Protein AF-A0AAU1UMK0-F1 (afdb_monomer)

Structure (mmCIF, N/CA/C/O backbone):
data_AF-A0AAU1UMK0-F1
#
_entry.id   AF-A0AAU1UMK0-F1
#
loop_
_atom_site.group_PDB
_atom_site.id
_atom_site.type_symbol
_atom_site.label_atom_id
_atom_site.label_alt_id
_atom_site.label_comp_id
_atom_site.label_asym_id
_atom_site.label_entity_id
_atom_site.label_seq_id
_atom_site.pdbx_PDB_ins_code
_atom_site.Cartn_x
_atom_site.Cartn_y
_atom_site.Cartn_z
_atom_site.occupancy
_atom_site.B_iso_or_equiv
_atom_site.auth_seq_id
_atom_site.auth_comp_id
_atom_site.auth_asym_id
_atom_site.auth_atom_id
_atom_site.pdbx_PDB_model_num
ATOM 1 N N . MET A 1 1 ? -2.367 -3.860 -30.009 1.00 43.41 1 MET A N 1
ATOM 2 C CA . MET A 1 1 ? -2.553 -2.388 -29.945 1.00 43.41 1 MET A CA 1
ATOM 3 C C . MET A 1 1 ? -1.401 -1.785 -29.150 1.00 43.41 1 MET A C 1
ATOM 5 O O . MET A 1 1 ? -0.938 -2.415 -28.213 1.00 43.41 1 MET A O 1
ATOM 9 N N . LYS A 1 2 ? -0.875 -0.632 -29.580 1.00 45.91 2 LYS A N 1
ATOM 10 C CA . LYS A 1 2 ? 0.397 -0.045 -29.119 1.00 45.91 2 LYS A CA 1
ATOM 11 C C . LYS A 1 2 ? 0.376 0.247 -27.602 1.00 45.91 2 LYS A C 1
ATOM 13 O O . LYS A 1 2 ? -0.310 1.171 -27.175 1.00 45.91 2 LYS A O 1
ATOM 18 N N . LEU A 1 3 ? 1.159 -0.499 -26.811 1.00 54.38 3 LEU A N 1
ATOM 19 C CA . LEU A 1 3 ? 1.345 -0.332 -25.351 1.00 54.38 3 LEU A CA 1
ATOM 20 C C . LEU A 1 3 ? 1.601 1.132 -24.941 1.00 54.38 3 LEU A C 1
ATOM 22 O O . LEU A 1 3 ? 1.094 1.612 -23.930 1.00 54.38 3 LEU A O 1
ATOM 26 N N . HIS A 1 4 ? 2.326 1.879 -25.776 1.00 53.50 4 HIS A N 1
ATOM 27 C CA . HIS A 1 4 ? 2.622 3.290 -25.536 1.00 53.50 4 HIS A CA 1
ATOM 28 C C . HIS A 1 4 ? 1.383 4.198 -25.557 1.00 53.50 4 HIS A C 1
ATOM 30 O O . HIS A 1 4 ? 1.354 5.184 -24.826 1.00 53.50 4 HIS A O 1
ATOM 36 N N . THR A 1 5 ? 0.356 3.880 -26.350 1.00 51.97 5 THR A N 1
ATOM 37 C CA . THR A 1 5 ? -0.842 4.723 -26.492 1.00 51.97 5 THR A CA 1
ATOM 38 C C . THR A 1 5 ? -1.780 4.571 -25.292 1.00 51.97 5 THR A C 1
ATOM 40 O O . THR A 1 5 ? -2.311 5.564 -24.798 1.00 51.97 5 THR A O 1
ATOM 43 N N . ALA A 1 6 ? -1.917 3.353 -24.755 1.00 55.53 6 ALA A N 1
ATOM 44 C CA . ALA A 1 6 ? -2.692 3.103 -23.537 1.00 55.53 6 ALA A CA 1
ATOM 45 C C . ALA A 1 6 ? -2.061 3.773 -22.301 1.00 55.53 6 ALA A C 1
ATOM 47 O O . ALA A 1 6 ? -2.775 4.316 -21.458 1.00 55.53 6 ALA A O 1
ATOM 48 N N . ARG A 1 7 ? -0.723 3.814 -22.229 1.00 59.75 7 ARG A N 1
ATOM 49 C CA . ARG A 1 7 ? 0.023 4.396 -21.102 1.00 59.75 7 ARG A CA 1
ATOM 50 C C . ARG A 1 7 ? -0.265 5.887 -20.887 1.00 59.75 7 ARG A C 1
ATOM 52 O O . ARG A 1 7 ? -0.417 6.318 -19.749 1.00 59.75 7 ARG A O 1
ATOM 59 N N . TRP A 1 8 ? -0.377 6.664 -21.966 1.00 58.97 8 TRP A N 1
ATOM 60 C CA . TRP A 1 8 ? -0.671 8.101 -21.882 1.00 58.97 8 TRP A CA 1
ATOM 61 C C . TRP A 1 8 ? -2.145 8.391 -21.600 1.00 58.97 8 TRP A C 1
ATOM 63 O O . TRP A 1 8 ? -2.449 9.255 -20.783 1.00 58.97 8 TRP A O 1
ATOM 73 N N . LEU A 1 9 ? -3.061 7.630 -22.205 1.00 61.28 9 LEU A N 1
ATOM 74 C CA . LEU A 1 9 ? -4.501 7.783 -21.966 1.00 61.28 9 LEU A CA 1
ATOM 75 C C . LEU A 1 9 ? -4.892 7.441 -20.522 1.00 61.28 9 LEU A C 1
ATOM 77 O O . LEU A 1 9 ? -5.802 8.049 -19.961 1.00 61.28 9 LEU A O 1
ATOM 81 N N . LEU A 1 10 ? -4.181 6.500 -19.894 1.00 68.00 10 LEU A N 1
ATOM 82 C CA . LEU A 1 10 ? -4.420 6.110 -18.506 1.00 68.00 10 LEU A CA 1
ATOM 83 C C . LEU A 1 10 ? -3.660 6.964 -17.487 1.00 68.00 10 LEU A C 1
ATOM 85 O O . LEU A 1 10 ? -3.963 6.860 -16.300 1.00 68.00 10 LEU A O 1
ATOM 89 N N . ALA A 1 11 ? -2.717 7.817 -17.899 1.00 72.38 11 ALA A N 1
ATOM 90 C CA . ALA A 1 11 ? -1.905 8.607 -16.972 1.00 72.38 11 ALA A CA 1
ATOM 91 C C . ALA A 1 11 ? -2.741 9.497 -16.020 1.00 72.38 11 ALA A C 1
ATOM 93 O O . ALA A 1 11 ? -2.489 9.444 -14.811 1.00 72.38 11 ALA A O 1
ATOM 94 N N . PRO A 1 12 ? -3.789 10.221 -16.477 1.00 80.75 12 PRO A N 1
ATOM 95 C CA . PRO A 1 12 ? -4.623 11.032 -15.585 1.00 80.75 12 PRO A CA 1
ATOM 96 C C . PRO A 1 12 ? -5.452 10.176 -14.619 1.00 80.75 12 PRO A C 1
ATOM 98 O O . PRO A 1 12 ? -5.553 10.476 -13.429 1.00 80.75 12 PRO A O 1
ATOM 101 N N . LEU A 1 13 ? -6.017 9.068 -15.114 1.00 84.31 13 LEU A N 1
ATOM 102 C CA . LEU A 1 13 ? -6.798 8.138 -14.294 1.00 84.31 13 LEU A CA 1
ATOM 103 C C . LEU A 1 13 ? -5.925 7.436 -13.257 1.00 84.31 13 LEU A C 1
ATOM 105 O O . LEU A 1 13 ? -6.348 7.256 -12.115 1.00 84.31 13 LEU A O 1
ATOM 109 N N . ARG A 1 14 ? -4.697 7.077 -13.632 1.00 85.81 14 ARG A N 1
ATOM 110 C CA . ARG A 1 14 ? -3.704 6.503 -12.731 1.00 85.81 14 ARG A CA 1
ATOM 111 C C . ARG A 1 14 ? -3.342 7.499 -11.644 1.00 85.81 14 ARG A C 1
ATOM 113 O O . ARG A 1 14 ? -3.468 7.156 -10.477 1.00 85.81 14 ARG A O 1
ATOM 120 N N . GLN A 1 15 ? -3.015 8.740 -11.999 1.00 89.25 15 GLN A N 1
ATOM 121 C CA . GLN A 1 15 ? -2.708 9.786 -11.023 1.00 89.25 15 GLN A CA 1
ATOM 122 C C . GLN A 1 15 ? -3.879 10.044 -10.062 1.00 89.25 15 GLN A C 1
ATOM 124 O O . GLN A 1 15 ? -3.675 10.176 -8.853 1.00 89.25 15 GLN A O 1
ATOM 129 N N . LEU A 1 16 ? -5.116 10.055 -10.567 1.00 91.00 16 LEU A N 1
ATOM 130 C CA . LEU A 1 16 ? -6.311 10.172 -9.732 1.00 91.00 16 LEU A CA 1
ATOM 131 C C . LEU A 1 16 ? -6.449 8.986 -8.766 1.00 91.00 16 LEU A C 1
ATOM 133 O O . LEU A 1 16 ? -6.722 9.189 -7.583 1.00 91.00 16 LEU A O 1
ATOM 137 N N . ARG A 1 17 ? -6.263 7.753 -9.249 1.00 92.31 17 ARG A N 1
ATOM 138 C CA . ARG A 1 17 ? -6.312 6.537 -8.423 1.00 92.31 17 ARG A CA 1
ATOM 139 C C . ARG A 1 17 ? -5.203 6.524 -7.372 1.00 92.31 17 ARG A C 1
ATOM 141 O O . ARG A 1 17 ? -5.500 6.210 -6.225 1.00 92.31 17 ARG A O 1
ATOM 148 N N . THR A 1 18 ? -3.989 6.946 -7.722 1.00 93.44 18 THR A N 1
ATOM 149 C CA . THR A 1 18 ? -2.860 7.113 -6.795 1.00 93.44 18 THR A CA 1
ATOM 150 C C . THR A 1 18 ? -3.222 8.074 -5.670 1.00 93.44 18 THR A C 1
ATOM 152 O O . THR A 1 18 ? -3.152 7.708 -4.500 1.00 93.44 18 THR A O 1
ATOM 155 N N . ARG A 1 19 ? -3.704 9.278 -6.007 1.00 93.56 19 ARG A N 1
ATOM 156 C CA . ARG A 1 19 ? -4.119 10.273 -5.005 1.00 93.56 19 ARG A CA 1
ATOM 157 C C . ARG A 1 19 ? -5.248 9.748 -4.122 1.00 93.56 19 ARG A C 1
ATOM 159 O O . ARG A 1 19 ? -5.187 9.892 -2.908 1.00 93.56 19 ARG A O 1
ATOM 166 N N . ARG A 1 20 ? -6.248 9.082 -4.709 1.00 94.44 20 ARG A N 1
ATOM 167 C CA . ARG A 1 20 ? -7.340 8.452 -3.948 1.00 94.44 20 ARG A CA 1
ATOM 168 C C . ARG A 1 20 ? -6.826 7.374 -2.998 1.00 94.44 20 ARG A C 1
ATOM 170 O O . ARG A 1 20 ? -7.307 7.308 -1.871 1.00 94.44 20 ARG A O 1
ATOM 177 N N . LEU A 1 21 ? -5.880 6.543 -3.431 1.00 95.44 21 LEU A N 1
ATOM 178 C CA . LEU A 1 21 ? -5.274 5.517 -2.588 1.00 95.44 21 LEU A CA 1
ATOM 179 C C . LEU A 1 21 ? -4.533 6.154 -1.408 1.00 95.44 21 LEU A C 1
ATOM 181 O O . LEU A 1 21 ? -4.784 5.763 -0.273 1.00 95.44 21 LEU A O 1
ATOM 185 N N . MET A 1 22 ? -3.724 7.188 -1.654 1.00 95.50 22 MET A N 1
ATOM 186 C CA . MET A 1 22 ? -3.041 7.943 -0.597 1.00 95.50 22 MET A CA 1
ATOM 187 C C . MET A 1 22 ? -4.025 8.564 0.393 1.00 95.50 22 MET A C 1
ATOM 189 O O . MET A 1 22 ? -3.861 8.409 1.596 1.00 95.50 22 MET A O 1
ATOM 193 N N . THR A 1 23 ? -5.088 9.219 -0.083 1.00 93.25 23 THR A N 1
ATOM 194 C CA . THR A 1 23 ? -6.097 9.821 0.803 1.00 93.25 23 THR A CA 1
ATOM 195 C C . THR A 1 23 ? -6.797 8.773 1.669 1.00 93.25 23 THR A C 1
ATOM 197 O O . THR A 1 23 ? -7.092 9.034 2.832 1.00 93.25 23 THR A O 1
ATOM 200 N N . ARG A 1 24 ? -7.069 7.584 1.119 1.00 93.38 24 ARG A N 1
ATOM 201 C CA . ARG A 1 24 ? -7.720 6.487 1.851 1.00 93.38 24 ARG A CA 1
ATOM 202 C C . ARG A 1 24 ? -6.780 5.844 2.866 1.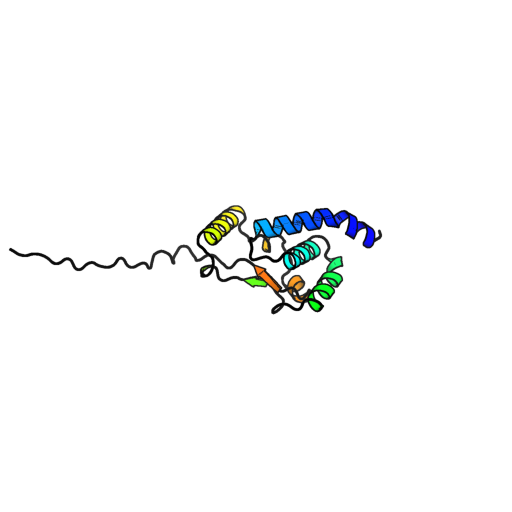00 93.38 24 ARG A C 1
ATOM 204 O O . ARG A 1 24 ? -7.200 5.579 3.988 1.00 93.38 24 ARG A O 1
ATOM 211 N N . HIS A 1 25 ? -5.533 5.594 2.471 1.00 93.88 25 HIS A N 1
ATOM 212 C CA . HIS A 1 25 ? -4.528 4.956 3.319 1.00 93.88 25 HIS A CA 1
ATOM 213 C C . HIS A 1 25 ? -4.039 5.886 4.429 1.00 93.88 25 HIS A C 1
ATOM 215 O O . HIS A 1 25 ? -3.944 5.481 5.587 1.00 93.88 25 HIS A O 1
ATOM 221 N N . GLY A 1 26 ? -3.796 7.149 4.096 1.00 90.00 26 GLY A N 1
ATOM 222 C CA . GLY A 1 26 ? -3.229 8.140 4.996 1.00 90.00 26 GLY A CA 1
ATOM 223 C C . GLY A 1 26 ? -1.787 8.514 4.657 1.00 90.00 26 GLY A C 1
ATOM 224 O O . GLY A 1 26 ? -1.229 8.047 3.662 1.00 90.00 26 GLY A O 1
ATOM 225 N N . PRO A 1 27 ? -1.168 9.352 5.505 1.00 84.69 27 PRO A N 1
ATOM 226 C CA . PRO A 1 27 ? 0.128 9.978 5.233 1.00 84.69 27 PRO A CA 1
ATOM 227 C C . PRO A 1 27 ? 1.308 8.998 5.201 1.00 84.69 27 PRO A C 1
ATOM 229 O O . PRO A 1 27 ? 2.378 9.357 4.729 1.00 84.69 27 PRO A O 1
ATOM 232 N N . THR A 1 28 ? 1.128 7.766 5.681 1.00 86.38 28 THR A N 1
ATOM 233 C CA . THR A 1 28 ? 2.173 6.732 5.678 1.00 86.38 28 THR A CA 1
ATOM 234 C C . THR A 1 28 ? 2.447 6.148 4.292 1.00 86.38 28 THR A C 1
ATOM 236 O O . THR A 1 28 ? 3.472 5.498 4.107 1.00 86.38 28 THR A O 1
ATOM 239 N N . LEU A 1 29 ? 1.567 6.377 3.307 1.00 90.69 29 LEU A N 1
ATOM 240 C CA . LEU A 1 29 ? 1.753 5.879 1.946 1.00 90.69 29 LEU A CA 1
ATOM 241 C C . LEU A 1 29 ? 2.360 6.954 1.040 1.00 90.69 29 LEU A C 1
ATOM 243 O O . LEU A 1 29 ? 1.687 7.914 0.656 1.00 90.69 29 LEU A O 1
ATOM 247 N N . ALA A 1 30 ? 3.620 6.751 0.658 1.00 90.44 30 ALA A N 1
ATOM 248 C CA . ALA A 1 30 ? 4.316 7.601 -0.300 1.00 90.44 30 ALA A CA 1
ATOM 249 C C . ALA A 1 30 ? 3.658 7.554 -1.690 1.00 90.44 30 ALA A C 1
ATOM 251 O O . ALA A 1 30 ? 3.094 6.534 -2.102 1.00 90.44 30 ALA A O 1
ATOM 252 N N . TYR A 1 31 ? 3.760 8.661 -2.432 1.00 90.69 31 TYR A N 1
ATOM 253 C CA . TYR A 1 31 ? 3.168 8.778 -3.766 1.00 90.69 31 TYR A CA 1
ATOM 254 C C . TYR A 1 31 ? 3.707 7.721 -4.732 1.00 90.69 31 TYR A C 1
ATOM 256 O O . TYR A 1 31 ? 2.915 7.091 -5.433 1.00 90.69 31 TYR A O 1
ATOM 264 N N . ASP A 1 32 ? 5.020 7.488 -4.742 1.00 90.19 32 ASP A N 1
ATOM 265 C CA . ASP A 1 32 ? 5.633 6.564 -5.697 1.00 90.19 32 ASP A CA 1
ATOM 266 C C . ASP A 1 32 ? 5.221 5.114 -5.427 1.00 90.19 32 ASP A C 1
ATOM 268 O O . ASP A 1 32 ? 4.834 4.394 -6.348 1.00 90.19 32 ASP A O 1
ATOM 272 N N . THR A 1 33 ? 5.168 4.715 -4.152 1.00 91.69 33 THR A N 1
ATOM 273 C CA . THR A 1 33 ? 4.632 3.411 -3.741 1.00 91.69 33 THR A CA 1
ATOM 274 C C . THR A 1 33 ? 3.161 3.275 -4.133 1.00 91.69 33 THR A C 1
ATOM 276 O O . THR A 1 33 ? 2.769 2.267 -4.719 1.00 91.69 33 THR A O 1
ATOM 279 N N . ALA A 1 34 ? 2.333 4.297 -3.885 1.00 93.69 34 ALA A N 1
ATOM 280 C CA . ALA A 1 34 ? 0.931 4.290 -4.304 1.00 93.69 34 ALA A CA 1
ATOM 281 C C . ALA A 1 34 ? 0.788 4.185 -5.831 1.00 93.69 34 ALA A C 1
ATOM 283 O O . ALA A 1 34 ? -0.083 3.472 -6.329 1.00 93.69 34 ALA A O 1
ATOM 284 N N . TRP A 1 35 ? 1.636 4.882 -6.586 1.00 92.81 35 TRP A N 1
ATOM 285 C CA . TRP A 1 35 ? 1.643 4.828 -8.042 1.00 92.81 35 TRP A CA 1
ATOM 286 C C . TRP A 1 35 ? 2.026 3.438 -8.547 1.00 92.81 35 TRP A C 1
ATOM 288 O O . TRP A 1 35 ? 1.320 2.901 -9.402 1.00 92.81 35 TRP A O 1
ATOM 298 N N . ALA A 1 36 ? 3.068 2.830 -7.977 1.00 92.00 36 ALA A N 1
ATOM 299 C CA . ALA A 1 36 ? 3.516 1.487 -8.326 1.00 92.00 36 ALA A CA 1
ATOM 300 C C . ALA A 1 36 ? 2.435 0.432 -8.040 1.00 92.00 36 ALA A C 1
ATOM 302 O O . ALA A 1 36 ? 2.157 -0.411 -8.891 1.00 92.00 36 ALA A O 1
ATOM 303 N N . LEU A 1 37 ? 1.753 0.528 -6.894 1.00 93.81 37 LEU A N 1
ATOM 304 C CA . LEU A 1 37 ? 0.632 -0.354 -6.552 1.00 93.81 37 LEU A CA 1
ATOM 305 C C . LEU A 1 37 ? -0.532 -0.213 -7.541 1.00 93.81 37 LEU A C 1
ATOM 307 O O . LEU A 1 37 ? -1.055 -1.211 -8.034 1.00 93.81 37 LEU A O 1
ATOM 311 N N . ILE A 1 38 ? -0.925 1.015 -7.892 1.00 93.62 38 ILE A N 1
ATOM 312 C CA . ILE A 1 38 ? -1.986 1.234 -8.886 1.00 93.62 38 ILE A CA 1
ATOM 313 C C . ILE A 1 38 ? -1.562 0.753 -10.279 1.00 93.62 38 ILE A C 1
ATOM 315 O O . ILE A 1 38 ? -2.415 0.249 -11.020 1.00 93.62 38 ILE A O 1
ATOM 319 N N . ALA A 1 39 ? -0.285 0.900 -10.645 1.00 90.56 39 ALA A N 1
ATOM 320 C CA . ALA A 1 39 ? 0.258 0.400 -11.903 1.00 90.56 39 ALA A CA 1
ATOM 321 C C . ALA A 1 39 ? 0.166 -1.131 -11.966 1.00 90.56 39 ALA A C 1
ATOM 323 O O . ALA A 1 39 ? -0.466 -1.640 -12.888 1.00 90.56 39 ALA A O 1
ATOM 324 N N . LEU A 1 40 ? 0.664 -1.841 -10.946 1.00 90.75 40 LEU A N 1
ATOM 325 C CA . LEU A 1 40 ? 0.556 -3.303 -10.854 1.00 90.75 40 LEU A CA 1
ATOM 326 C C . LEU A 1 40 ? -0.902 -3.779 -10.867 1.00 90.75 40 LEU A C 1
ATOM 328 O O . LEU A 1 40 ? -1.223 -4.745 -11.550 1.00 90.75 40 LEU A O 1
ATOM 332 N N . HIS A 1 41 ? -1.794 -3.078 -10.161 1.00 90.94 41 HIS A N 1
ATOM 333 C CA . HIS A 1 41 ? -3.211 -3.446 -10.082 1.00 90.94 41 HIS A CA 1
ATOM 334 C C . HIS A 1 41 ? -3.952 -3.235 -11.409 1.00 90.94 41 HIS A C 1
ATOM 336 O O . HIS A 1 41 ? -4.813 -4.027 -11.776 1.00 90.94 41 HIS A O 1
ATOM 342 N N . SER A 1 42 ? -3.647 -2.153 -12.130 1.00 87.19 42 SER A N 1
ATOM 343 C CA . SER A 1 42 ? -4.386 -1.791 -13.349 1.00 87.19 42 SER A CA 1
ATOM 344 C C . SER A 1 42 ? -3.776 -2.375 -14.626 1.00 87.19 42 SER A C 1
ATOM 346 O O . SER A 1 42 ? -4.473 -2.449 -15.635 1.00 87.19 42 SER A O 1
ATOM 348 N N . ALA A 1 43 ? -2.483 -2.710 -14.617 1.00 84.56 43 ALA A N 1
ATOM 349 C CA . ALA A 1 43 ? -1.735 -3.176 -15.781 1.00 84.56 43 ALA A CA 1
ATOM 350 C C . ALA A 1 43 ? -0.555 -4.080 -15.351 1.00 84.56 43 ALA A C 1
ATOM 352 O O . ALA A 1 43 ? 0.578 -3.604 -15.249 1.00 84.56 43 ALA A O 1
ATOM 353 N N . PRO A 1 44 ? -0.787 -5.389 -15.130 1.00 76.06 44 PRO A N 1
ATOM 354 C CA . PRO A 1 44 ? 0.258 -6.338 -14.727 1.00 76.06 44 PRO A CA 1
ATOM 355 C C . PRO A 1 44 ? 1.451 -6.399 -15.696 1.00 76.06 44 PRO A C 1
ATOM 357 O O . PRO A 1 44 ? 2.584 -6.625 -15.273 1.00 76.06 44 PRO A O 1
ATOM 360 N N . ASP A 1 45 ? 1.234 -6.110 -16.980 1.00 80.19 45 ASP A N 1
ATOM 361 C CA . ASP A 1 45 ? 2.288 -6.056 -18.004 1.00 80.19 45 ASP A CA 1
ATOM 362 C C . ASP A 1 45 ? 3.347 -4.973 -17.723 1.00 80.19 45 ASP A C 1
ATOM 364 O O . ASP A 1 45 ? 4.473 -5.037 -18.219 1.00 80.19 45 ASP A O 1
ATOM 368 N N . GLU A 1 46 ? 3.028 -3.985 -16.882 1.00 81.12 46 GLU A N 1
ATOM 369 C CA . GLU A 1 46 ? 3.962 -2.935 -16.472 1.00 81.12 46 GLU A CA 1
ATOM 370 C C . GLU A 1 46 ? 4.885 -3.354 -15.316 1.00 81.12 46 GLU A C 1
ATOM 372 O O . GLU A 1 46 ? 5.713 -2.556 -14.868 1.00 81.12 46 GLU A O 1
ATOM 377 N N . THR A 1 47 ? 4.822 -4.611 -14.862 1.00 87.25 47 THR A N 1
ATOM 378 C CA . THR A 1 47 ? 5.699 -5.137 -13.801 1.00 87.25 47 THR A CA 1
ATOM 379 C C . THR A 1 47 ? 7.182 -4.896 -14.100 1.00 87.25 47 THR A C 1
ATOM 381 O O . THR A 1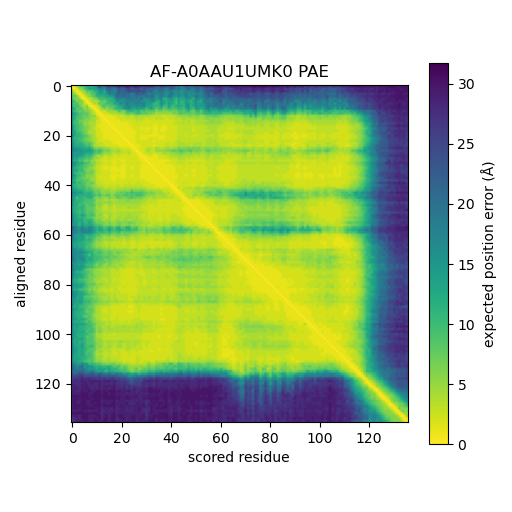 47 ? 7.947 -4.561 -13.198 1.00 87.25 47 THR A O 1
ATOM 384 N N . ALA A 1 48 ? 7.608 -4.999 -15.365 1.00 87.69 48 ALA A N 1
ATOM 385 C CA . ALA A 1 48 ? 8.994 -4.729 -15.755 1.00 87.69 48 ALA A CA 1
ATOM 386 C C . ALA A 1 48 ? 9.413 -3.270 -15.499 1.00 87.69 48 ALA A C 1
ATOM 388 O O . ALA A 1 48 ? 10.538 -3.018 -15.068 1.00 87.69 48 ALA A O 1
ATOM 389 N N . PHE A 1 49 ? 8.500 -2.320 -15.719 1.00 85.62 49 PHE A N 1
ATOM 390 C CA . PHE A 1 49 ? 8.735 -0.903 -15.450 1.00 85.62 49 PHE A CA 1
ATOM 391 C C . PHE A 1 49 ? 8.806 -0.635 -13.946 1.00 85.62 49 PHE A C 1
ATOM 393 O O . PHE A 1 49 ? 9.730 0.028 -13.485 1.00 85.62 49 PHE A O 1
ATOM 400 N N . VAL A 1 50 ? 7.888 -1.219 -13.172 1.00 89.19 50 VAL A N 1
ATOM 401 C CA . VAL A 1 50 ? 7.897 -1.114 -11.705 1.00 89.19 50 VAL A CA 1
ATOM 402 C C . VAL A 1 50 ? 9.187 -1.701 -11.118 1.00 89.19 50 VAL A C 1
ATOM 404 O O . VAL A 1 50 ? 9.803 -1.072 -10.264 1.00 89.19 50 VAL A O 1
ATOM 407 N N . ARG A 1 51 ? 9.663 -2.841 -11.638 1.00 91.12 51 ARG A N 1
ATOM 408 C CA . ARG A 1 51 ? 10.963 -3.427 -11.262 1.00 91.12 51 ARG A CA 1
ATOM 409 C C . ARG A 1 51 ? 12.156 -2.555 -11.636 1.00 91.12 51 ARG A C 1
ATOM 411 O O . ARG A 1 51 ? 13.163 -2.575 -10.937 1.00 91.12 51 ARG A O 1
ATOM 418 N N . ALA A 1 52 ? 12.120 -1.872 -12.780 1.00 88.75 52 ALA A N 1
ATOM 419 C CA . ALA A 1 52 ? 13.183 -0.940 -13.158 1.00 88.75 52 ALA A CA 1
ATOM 420 C C . ALA A 1 52 ? 13.219 0.244 -12.184 1.00 88.75 52 ALA A C 1
ATOM 422 O O . ALA A 1 52 ? 14.252 0.489 -11.569 1.00 88.75 52 ALA A O 1
ATOM 423 N N . TRP A 1 53 ? 12.062 0.859 -11.938 1.00 88.88 53 TRP A N 1
ATOM 424 C CA . TRP A 1 53 ? 11.923 1.948 -10.977 1.00 88.88 53 TRP A CA 1
ATOM 425 C C . TRP A 1 53 ? 12.374 1.554 -9.559 1.00 88.88 53 TRP A C 1
ATOM 427 O O . TRP A 1 53 ? 13.132 2.296 -8.939 1.00 88.88 53 TRP A O 1
ATOM 437 N N . ALA A 1 54 ? 11.981 0.375 -9.061 1.00 89.38 54 ALA A N 1
ATOM 438 C CA . ALA A 1 54 ? 12.364 -0.104 -7.729 1.00 89.38 54 ALA A CA 1
ATOM 439 C C . ALA A 1 54 ? 13.875 -0.369 -7.596 1.00 89.38 54 ALA A C 1
ATOM 441 O O . ALA A 1 54 ? 14.445 -0.191 -6.524 1.00 89.38 54 ALA A O 1
ATOM 442 N N . ARG A 1 55 ? 14.545 -0.769 -8.687 1.00 88.06 55 ARG A N 1
ATOM 443 C CA . ARG A 1 55 ? 16.011 -0.916 -8.718 1.00 88.06 55 ARG A CA 1
ATOM 444 C C . ARG A 1 55 ? 16.730 0.429 -8.684 1.00 88.06 55 ARG A C 1
ATOM 446 O O . ARG A 1 55 ? 17.784 0.528 -8.069 1.00 88.06 55 ARG A O 1
ATOM 453 N N . GLU A 1 56 ? 16.172 1.441 -9.340 1.00 86.62 56 GLU A N 1
ATOM 454 C CA . GLU A 1 56 ? 16.707 2.810 -9.345 1.00 86.62 56 GLU A CA 1
ATOM 455 C C . GLU A 1 56 ? 16.442 3.546 -8.024 1.00 86.62 56 GLU A C 1
ATOM 457 O O . GLU A 1 56 ? 17.184 4.456 -7.666 1.00 86.62 56 GLU A O 1
ATOM 462 N N . ASN A 1 57 ? 15.408 3.133 -7.286 1.00 80.56 57 ASN A N 1
ATOM 463 C CA . ASN A 1 57 ? 14.986 3.729 -6.021 1.00 80.56 57 ASN A CA 1
ATOM 464 C C . ASN A 1 57 ? 14.993 2.664 -4.914 1.00 80.56 57 ASN A C 1
ATOM 466 O O . ASN A 1 57 ? 13.924 2.245 -4.458 1.00 80.56 57 ASN A O 1
ATOM 470 N N . PRO A 1 58 ? 16.182 2.186 -4.498 1.00 76.75 58 PRO A N 1
ATOM 471 C CA . PRO A 1 58 ? 16.282 1.149 -3.486 1.00 76.75 58 PRO A CA 1
ATOM 472 C C . PRO A 1 58 ? 15.702 1.653 -2.162 1.00 76.75 58 PRO A C 1
ATOM 474 O O . PRO A 1 58 ? 16.187 2.614 -1.567 1.00 76.75 58 PRO A O 1
ATOM 477 N N . GLY A 1 59 ? 14.632 0.997 -1.720 1.00 76.69 59 GLY A N 1
ATOM 478 C CA . GLY A 1 59 ? 14.021 1.214 -0.414 1.00 76.69 59 GLY A CA 1
ATOM 479 C C . GLY A 1 59 ? 14.503 0.201 0.625 1.00 76.69 59 GLY A C 1
ATOM 480 O O . GLY A 1 59 ? 15.556 -0.422 0.494 1.00 76.69 59 GLY A O 1
ATOM 481 N N . ALA A 1 60 ? 13.688 0.014 1.662 1.00 85.50 60 ALA A N 1
ATOM 482 C CA . ALA A 1 60 ? 13.842 -1.088 2.605 1.00 85.50 60 ALA A CA 1
ATOM 483 C C . ALA A 1 60 ? 13.524 -2.448 1.944 1.00 85.50 60 ALA A C 1
ATOM 485 O O . ALA A 1 60 ? 13.227 -2.530 0.752 1.00 85.50 60 ALA A O 1
ATOM 486 N N . ALA A 1 61 ? 13.586 -3.528 2.728 1.00 90.56 61 ALA A N 1
ATOM 487 C CA . ALA A 1 61 ? 13.342 -4.884 2.241 1.00 90.56 61 ALA A CA 1
ATOM 488 C C . ALA A 1 61 ? 12.018 -4.980 1.444 1.00 90.56 61 ALA A C 1
ATOM 490 O O . ALA A 1 61 ? 10.979 -4.535 1.953 1.00 90.56 61 ALA A O 1
ATOM 491 N N . PRO A 1 62 ? 12.025 -5.554 0.224 1.00 92.31 62 PRO A N 1
ATOM 492 C CA . PRO A 1 62 ? 10.813 -5.758 -0.561 1.00 92.31 62 PRO A CA 1
ATOM 493 C C . PRO A 1 62 ? 9.765 -6.591 0.181 1.00 92.31 62 PRO A C 1
ATOM 495 O O . PRO A 1 62 ? 10.097 -7.446 1.000 1.00 92.31 62 PRO A O 1
ATOM 498 N N . GLY A 1 63 ? 8.494 -6.363 -0.132 1.00 92.88 63 GLY A N 1
ATOM 499 C CA . GLY A 1 63 ? 7.353 -7.042 0.472 1.00 92.88 63 GLY A CA 1
ATOM 500 C C . GLY A 1 63 ? 6.394 -6.095 1.191 1.00 92.88 63 GLY A C 1
ATOM 501 O O . GLY A 1 63 ? 6.568 -4.874 1.200 1.00 92.88 63 GLY A O 1
ATOM 502 N N . ILE A 1 64 ? 5.353 -6.694 1.773 1.00 93.12 64 ILE A N 1
ATOM 503 C CA . ILE A 1 64 ? 4.357 -5.999 2.590 1.00 93.12 64 ILE A CA 1
ATOM 504 C C . ILE A 1 64 ? 4.809 -6.046 4.046 1.00 93.12 64 ILE A C 1
ATOM 506 O O . ILE A 1 64 ? 5.021 -7.118 4.610 1.00 93.12 64 ILE A O 1
ATOM 510 N N . HIS A 1 65 ? 4.907 -4.872 4.646 1.00 93.31 65 HIS A N 1
ATOM 511 C CA . HIS A 1 65 ? 5.251 -4.642 6.039 1.00 93.31 65 HIS A CA 1
ATOM 512 C C . HIS A 1 65 ? 4.078 -3.967 6.724 1.00 93.31 65 HIS A C 1
ATOM 514 O O . HIS A 1 65 ? 3.288 -3.283 6.079 1.00 93.31 65 HIS A O 1
ATOM 520 N N . TYR A 1 66 ? 3.968 -4.142 8.033 1.00 92.62 66 TYR A N 1
ATOM 521 C CA . TYR A 1 66 ? 2.865 -3.589 8.805 1.00 92.62 66 TYR A CA 1
ATOM 522 C C . TYR A 1 66 ? 3.389 -2.563 9.792 1.00 92.62 66 TYR A C 1
ATOM 524 O O . TYR A 1 66 ? 4.361 -2.825 10.503 1.00 92.62 66 TYR A O 1
ATOM 532 N N . ASP A 1 67 ? 2.746 -1.400 9.840 1.00 90.69 67 ASP A N 1
ATOM 533 C CA . ASP A 1 67 ? 3.086 -0.406 10.846 1.00 90.69 67 ASP A CA 1
ATOM 534 C C . ASP A 1 67 ? 2.656 -0.831 12.255 1.00 90.69 67 ASP A C 1
ATOM 536 O O . ASP A 1 67 ? 1.839 -1.732 12.472 1.00 90.69 67 ASP A O 1
ATOM 540 N N . HIS A 1 68 ? 3.251 -0.182 13.252 1.00 89.06 68 HIS A N 1
ATOM 541 C CA . HIS A 1 68 ? 2.932 -0.444 14.644 1.00 89.06 68 HIS A CA 1
ATOM 542 C C . HIS A 1 68 ? 1.701 0.365 15.041 1.00 89.06 68 HIS A C 1
ATOM 544 O O . HIS A 1 68 ? 1.771 1.573 15.248 1.00 89.06 68 HIS A O 1
ATOM 550 N N . TRP A 1 69 ? 0.560 -0.305 15.201 1.00 88.44 69 TRP A N 1
ATOM 551 C CA . TRP A 1 69 ? -0.700 0.359 15.548 1.00 88.44 69 TRP A CA 1
ATOM 552 C C . TRP A 1 69 ? -0.580 1.289 16.771 1.00 88.44 69 TRP A C 1
ATOM 554 O O . TRP A 1 69 ? -1.107 2.400 16.776 1.00 88.44 69 TRP A O 1
ATOM 564 N N . HIS A 1 70 ? 0.159 0.855 17.796 1.00 86.69 70 HIS A N 1
ATOM 565 C CA . HIS A 1 70 ? 0.347 1.596 19.047 1.00 86.69 70 HIS A CA 1
ATOM 566 C C . HIS A 1 70 ? 1.180 2.876 18.902 1.00 86.69 70 HIS A C 1
ATOM 568 O O . HIS A 1 70 ? 1.101 3.739 19.771 1.00 86.69 70 HIS A O 1
ATOM 574 N N . THR A 1 71 ? 1.954 3.027 17.823 1.00 89.00 71 THR A N 1
ATOM 575 C CA . THR A 1 71 ? 2.741 4.245 17.571 1.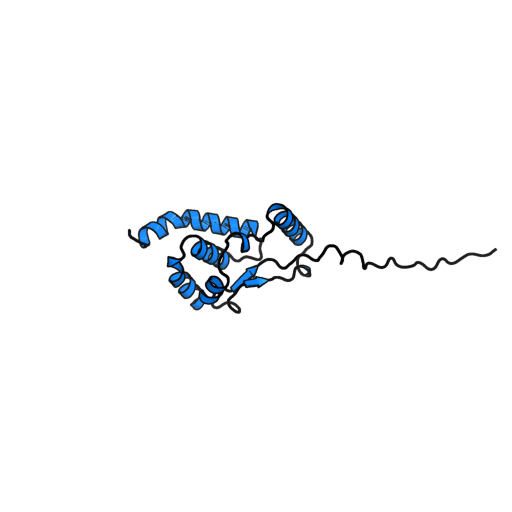00 89.00 71 THR A CA 1
ATOM 576 C C . THR A 1 71 ? 1.939 5.310 16.824 1.00 89.00 71 THR A C 1
ATOM 578 O O . THR A 1 71 ? 2.414 6.429 16.642 1.00 89.00 71 THR A O 1
ATOM 581 N N . LEU A 1 72 ? 0.727 4.982 16.365 1.00 89.25 72 LEU A N 1
ATOM 582 C CA . LEU A 1 72 ? -0.171 5.924 15.705 1.00 89.25 72 LEU A CA 1
ATOM 583 C C . LEU A 1 72 ? -0.831 6.837 16.741 1.00 89.25 72 LEU A C 1
ATOM 585 O O . LEU A 1 72 ? -1.225 6.386 17.815 1.00 89.25 72 LEU A O 1
ATOM 589 N N . ASN A 1 73 ? -1.035 8.107 16.392 1.00 90.81 73 ASN A N 1
ATOM 590 C CA . ASN A 1 73 ? -1.824 9.007 17.230 1.00 90.81 73 ASN A CA 1
ATOM 591 C C . ASN A 1 73 ? -3.306 8.577 17.282 1.00 90.81 73 ASN A C 1
ATOM 593 O O . ASN A 1 73 ? -3.804 7.856 16.415 1.00 90.81 73 ASN A O 1
ATOM 597 N N . GLN A 1 74 ? -4.037 9.049 18.294 1.00 90.38 74 GLN A N 1
ATOM 598 C CA . GLN A 1 74 ? -5.423 8.633 18.525 1.00 90.38 74 GLN A CA 1
ATOM 599 C C . GLN A 1 74 ? -6.355 8.954 17.341 1.00 90.38 74 GLN A C 1
ATOM 601 O O . GLN A 1 74 ? -7.214 8.141 17.004 1.00 90.38 74 GLN A O 1
ATOM 606 N N . ALA A 1 75 ? -6.180 10.101 16.675 1.00 91.94 75 ALA A N 1
ATOM 607 C CA . ALA A 1 75 ? -7.002 10.489 15.526 1.00 91.94 75 ALA A CA 1
ATOM 608 C C . ALA A 1 75 ? -6.818 9.532 14.332 1.00 91.94 75 ALA A C 1
ATOM 610 O O . ALA A 1 75 ? -7.791 9.120 13.697 1.00 91.94 75 ALA A O 1
ATOM 611 N N . GLU A 1 76 ? -5.578 9.128 14.064 1.00 91.88 76 GLU A N 1
ATOM 612 C CA . GLU A 1 76 ? -5.207 8.155 13.039 1.00 91.88 76 GLU A CA 1
ATOM 613 C C . GLU A 1 76 ? -5.785 6.772 13.351 1.00 91.88 76 GLU A C 1
ATOM 615 O O . GLU A 1 76 ? -6.411 6.158 12.484 1.00 91.88 76 GLU A O 1
ATOM 620 N N . GLN A 1 77 ? -5.651 6.311 14.601 1.00 92.31 77 GLN A N 1
ATOM 621 C CA . GLN A 1 77 ? -6.232 5.043 15.048 1.00 92.31 77 GLN A CA 1
ATOM 622 C C . GLN A 1 77 ? -7.752 5.027 14.839 1.00 92.31 77 GLN A C 1
ATOM 624 O O . GLN A 1 77 ? -8.288 4.075 14.271 1.00 92.31 77 GLN A O 1
ATOM 629 N N . GLN A 1 78 ? -8.456 6.096 15.230 1.00 92.44 78 GLN A N 1
ATOM 630 C CA . GLN A 1 78 ? -9.906 6.202 15.038 1.00 92.44 78 GLN A CA 1
ATOM 631 C C . GLN A 1 78 ? -10.294 6.243 13.555 1.00 92.44 78 GLN A C 1
ATOM 633 O O . GLN A 1 78 ? -11.252 5.576 13.154 1.00 92.44 78 GLN A O 1
ATOM 638 N N . ARG A 1 79 ? -9.533 6.953 12.707 1.00 93.25 79 ARG A N 1
ATOM 639 C CA . ARG A 1 79 ? -9.783 6.975 11.256 1.00 93.25 79 ARG A CA 1
ATOM 640 C C . ARG A 1 79 ? -9.660 5.577 10.651 1.00 93.25 79 ARG A C 1
ATOM 642 O O . ARG A 1 79 ? -10.548 5.159 9.903 1.00 93.25 79 ARG A O 1
ATOM 649 N N . ARG A 1 80 ? -8.588 4.852 10.985 1.00 94.06 80 ARG A N 1
ATOM 650 C CA . ARG A 1 80 ? -8.344 3.488 10.497 1.00 94.06 80 ARG A CA 1
ATOM 651 C C . ARG A 1 80 ? -9.377 2.501 11.026 1.00 94.06 80 ARG A C 1
ATOM 653 O O . ARG A 1 80 ? -9.898 1.717 10.241 1.00 94.06 80 ARG A O 1
ATOM 660 N N . LEU A 1 81 ? -9.763 2.584 12.302 1.00 92.94 81 LEU A N 1
ATOM 661 C CA . LEU A 1 81 ? -10.859 1.776 12.857 1.00 92.94 81 LEU A CA 1
ATOM 662 C C . LEU A 1 81 ? -12.173 2.032 12.123 1.00 92.94 81 LEU A C 1
ATOM 664 O O . LEU A 1 81 ? -12.856 1.084 11.743 1.00 92.94 81 LEU A O 1
ATOM 668 N N . GLY A 1 82 ? -12.521 3.298 11.887 1.00 93.00 82 GLY A N 1
ATOM 669 C CA . GLY A 1 82 ? -13.719 3.661 11.134 1.00 93.00 82 GLY A CA 1
ATOM 670 C C . GLY A 1 82 ? -13.703 3.109 9.707 1.00 93.00 82 GL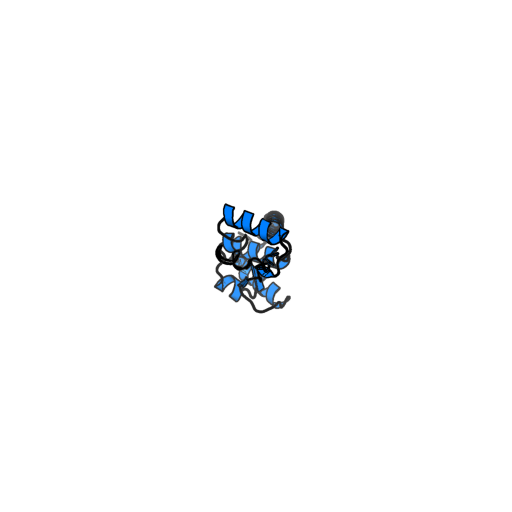Y A C 1
ATOM 671 O O . GLY A 1 82 ? -14.734 2.665 9.207 1.00 93.00 82 GLY A O 1
ATOM 672 N N . TRP A 1 83 ? -12.537 3.089 9.059 1.00 94.25 83 TRP A N 1
ATOM 673 C CA . TRP A 1 83 ? -12.366 2.453 7.755 1.00 94.25 83 TRP A CA 1
ATOM 674 C C . TRP A 1 83 ? -12.528 0.934 7.825 1.00 94.25 83 TRP A C 1
ATOM 676 O O . TRP A 1 83 ? -13.336 0.378 7.084 1.00 94.25 83 TRP A O 1
ATOM 686 N N . LEU A 1 84 ? -11.803 0.266 8.725 1.00 93.25 84 LEU A N 1
ATOM 687 C CA . LEU A 1 84 ? -11.839 -1.190 8.881 1.00 93.25 84 LEU A CA 1
ATOM 688 C C . LEU A 1 84 ? -13.244 -1.685 9.237 1.00 93.25 84 LEU A C 1
ATOM 690 O O . LEU A 1 84 ? -13.685 -2.689 8.694 1.00 93.25 84 LEU A O 1
ATOM 694 N N . ARG A 1 85 ? -13.998 -0.945 10.057 1.00 92.38 85 ARG A N 1
ATOM 695 C CA . ARG A 1 85 ? -15.410 -1.253 10.344 1.00 92.38 85 ARG A CA 1
ATOM 696 C C . ARG A 1 85 ? -16.300 -1.216 9.100 1.00 92.38 85 ARG A C 1
ATOM 698 O O . ARG A 1 85 ? -17.269 -1.960 9.040 1.00 92.38 85 ARG A O 1
ATOM 705 N N . ARG A 1 86 ? -15.998 -0.351 8.126 1.00 93.44 86 ARG A N 1
ATOM 706 C CA . ARG A 1 86 ? -16.783 -0.211 6.887 1.00 93.44 86 ARG A CA 1
ATOM 707 C C . ARG A 1 86 ? -16.346 -1.165 5.779 1.00 93.44 86 ARG A C 1
ATOM 709 O O . ARG A 1 86 ? -17.181 -1.577 4.987 1.00 93.44 86 ARG A O 1
ATOM 716 N N . HIS A 1 87 ? -15.053 -1.464 5.691 1.00 92.94 87 HIS A N 1
ATOM 717 C CA . HIS A 1 87 ? -14.469 -2.149 4.534 1.00 92.94 87 HIS A CA 1
ATOM 718 C C . HIS A 1 87 ? -13.823 -3.500 4.861 1.00 92.94 87 HIS A C 1
ATOM 720 O O . HIS A 1 87 ? -13.461 -4.222 3.938 1.00 92.94 87 HIS A O 1
ATOM 726 N N . GLY A 1 88 ? -13.618 -3.829 6.138 1.00 90.75 88 GLY A N 1
ATOM 727 C CA . GLY A 1 88 ? -12.952 -5.056 6.600 1.00 90.75 88 GLY A CA 1
ATOM 728 C C . GLY A 1 88 ? -11.438 -5.108 6.355 1.00 90.75 88 GLY A C 1
ATOM 729 O O . GLY A 1 88 ? -10.726 -5.789 7.084 1.00 90.75 88 GLY A O 1
ATOM 730 N N . HIS A 1 89 ? -10.941 -4.353 5.375 1.00 93.44 89 HIS A N 1
ATOM 731 C CA . HIS A 1 89 ? -9.571 -4.416 4.875 1.00 93.44 89 HIS A CA 1
ATOM 732 C C . HIS A 1 89 ? -8.939 -3.031 4.737 1.00 93.44 89 HIS A C 1
ATOM 734 O O . HIS A 1 89 ? -9.637 -2.020 4.569 1.00 93.44 89 HIS A O 1
ATOM 740 N N . SER A 1 90 ? -7.607 -2.986 4.773 1.00 94.00 90 SER A N 1
ATOM 741 C CA . SER A 1 90 ? -6.856 -1.771 4.461 1.00 94.00 90 SER A CA 1
ATOM 742 C C . SER A 1 90 ? -7.052 -1.362 2.990 1.00 94.00 90 SER A C 1
ATOM 744 O O . SER A 1 90 ? -7.395 -2.188 2.138 1.00 94.00 90 SER A O 1
ATOM 746 N N . PRO A 1 91 ? -6.809 -0.091 2.634 1.00 94.25 91 PRO A N 1
ATOM 747 C CA . PRO A 1 91 ? -6.862 0.350 1.243 1.00 94.25 91 PRO A CA 1
ATOM 748 C C . PRO A 1 91 ? -5.915 -0.408 0.305 1.00 94.25 91 PRO A C 1
ATOM 750 O O . PRO A 1 91 ? -6.249 -0.549 -0.869 1.00 94.25 91 PRO A O 1
ATOM 753 N N . ILE A 1 92 ? -4.770 -0.894 0.801 1.00 93.88 92 ILE A N 1
ATOM 754 C CA . ILE A 1 92 ? -3.811 -1.687 0.016 1.00 93.88 92 ILE A CA 1
ATOM 755 C C . ILE A 1 92 ? -4.336 -3.111 -0.178 1.00 93.88 92 ILE A C 1
ATOM 757 O O . ILE A 1 92 ? -4.347 -3.601 -1.305 1.00 93.88 92 ILE A O 1
ATOM 761 N N . GLN A 1 93 ? -4.860 -3.745 0.875 1.00 93.50 93 GLN A N 1
ATOM 762 C CA . GLN A 1 93 ? -5.486 -5.070 0.789 1.00 93.50 93 GLN A CA 1
ATOM 763 C C . GLN A 1 93 ? -6.666 -5.096 -0.191 1.00 93.50 93 GLN A C 1
ATOM 765 O O . GLN A 1 93 ? -6.854 -6.075 -0.910 1.00 93.50 93 GLN A O 1
ATOM 770 N N . LEU A 1 94 ? -7.429 -4.002 -0.287 1.00 94.38 94 LEU A N 1
ATOM 771 C CA . LEU A 1 94 ? -8.523 -3.874 -1.257 1.00 94.38 94 LEU A CA 1
ATOM 772 C C . LEU A 1 94 ? -8.061 -3.868 -2.723 1.00 94.38 94 LEU A C 1
ATOM 774 O O . LEU A 1 94 ? -8.889 -4.087 -3.605 1.00 94.38 94 LEU A O 1
ATOM 778 N N . LEU A 1 95 ? -6.773 -3.642 -3.0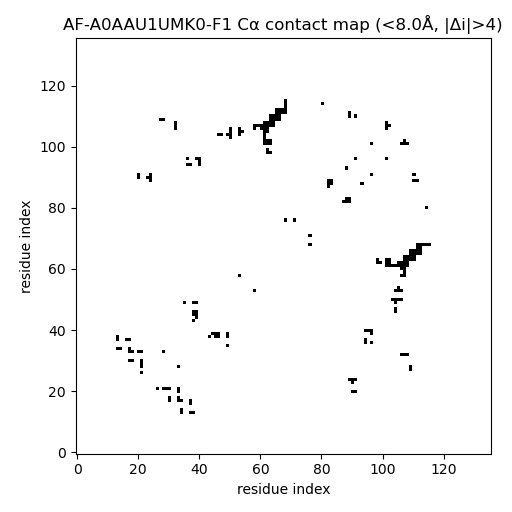04 1.00 92.62 95 LEU A N 1
ATOM 779 C CA . LEU A 1 95 ? -6.220 -3.789 -4.355 1.00 92.62 95 LEU A CA 1
ATOM 780 C C . LEU A 1 95 ? -6.045 -5.258 -4.761 1.00 92.62 95 LEU A C 1
ATOM 782 O O . LEU A 1 95 ? -5.822 -5.515 -5.943 1.00 92.62 95 LEU A O 1
ATOM 786 N N . GLN A 1 96 ? -6.135 -6.196 -3.807 1.00 93.06 96 GLN A N 1
ATOM 787 C CA . GLN A 1 96 ? -6.007 -7.644 -4.024 1.00 93.06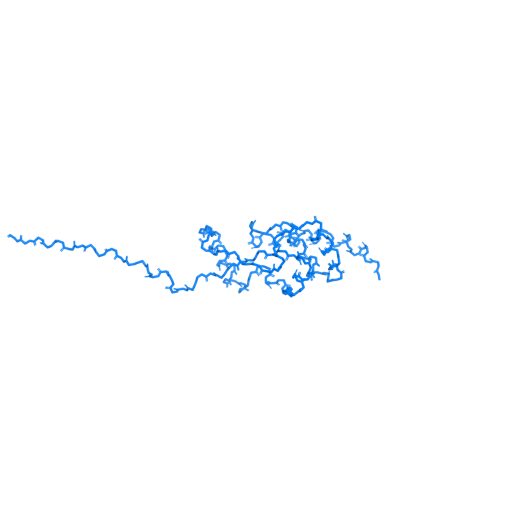 96 GLN A CA 1
ATOM 788 C C . GLN A 1 96 ? -4.751 -8.017 -4.826 1.00 93.06 96 GLN A C 1
ATOM 790 O O . GLN A 1 96 ? -4.759 -8.927 -5.651 1.00 93.06 96 GLN A O 1
ATOM 795 N N . LEU A 1 97 ? -3.666 -7.273 -4.606 1.00 92.44 97 LEU A N 1
ATOM 796 C CA . LEU A 1 97 ? -2.381 -7.566 -5.217 1.00 92.44 97 LEU A CA 1
ATOM 797 C C . LEU A 1 97 ? -1.739 -8.755 -4.515 1.00 92.44 97 LEU A C 1
ATOM 799 O O . LEU A 1 97 ? -1.698 -8.814 -3.287 1.00 92.44 97 LEU A O 1
ATOM 803 N N . ASP A 1 98 ? -1.199 -9.669 -5.312 1.00 90.88 98 ASP A N 1
ATOM 804 C CA . ASP A 1 98 ? -0.436 -10.791 -4.793 1.00 90.88 98 ASP A CA 1
ATOM 805 C C . ASP A 1 98 ? 0.827 -10.298 -4.065 1.00 90.88 98 ASP A C 1
ATOM 807 O O . ASP A 1 98 ? 1.591 -9.469 -4.575 1.00 90.88 98 ASP A O 1
ATOM 811 N N . ALA A 1 99 ? 1.057 -10.812 -2.856 1.00 91.19 99 ALA A N 1
ATOM 812 C CA . ALA A 1 99 ? 2.213 -10.428 -2.052 1.00 91.19 99 ALA A CA 1
ATOM 813 C C . ALA A 1 99 ? 3.533 -10.868 -2.712 1.00 91.19 99 ALA A C 1
ATOM 815 O O . ALA A 1 99 ? 4.533 -10.150 -2.630 1.00 91.19 99 ALA A O 1
ATOM 816 N N . GLY A 1 100 ? 3.525 -12.008 -3.413 1.00 91.62 100 GLY A N 1
ATOM 817 C CA . GLY A 1 100 ? 4.654 -12.483 -4.210 1.00 91.62 100 GLY A CA 1
ATOM 818 C C . GLY A 1 100 ? 4.959 -11.555 -5.384 1.00 91.62 100 GLY A C 1
ATOM 819 O O . GLY A 1 100 ? 6.128 -11.263 -5.647 1.00 91.62 100 GLY A O 1
ATOM 820 N N . LEU A 1 101 ? 3.935 -11.006 -6.042 1.00 91.50 101 LEU A N 1
ATOM 821 C CA . LEU A 1 101 ? 4.097 -9.990 -7.080 1.00 91.50 101 LEU A CA 1
ATOM 822 C C . LEU A 1 101 ? 4.755 -8.724 -6.521 1.00 91.50 101 LEU A C 1
ATOM 824 O O . LEU A 1 101 ? 5.752 -8.282 -7.089 1.00 91.50 101 LEU A O 1
ATOM 828 N N . ILE A 1 102 ? 4.261 -8.182 -5.403 1.00 92.19 102 ILE A N 1
ATOM 829 C CA . ILE A 1 102 ? 4.838 -6.994 -4.741 1.00 92.19 102 ILE A CA 1
ATOM 830 C C . ILE A 1 102 ? 6.309 -7.233 -4.381 1.00 92.19 102 ILE A C 1
ATOM 832 O O . ILE A 1 102 ? 7.171 -6.411 -4.701 1.00 92.19 102 ILE A O 1
ATOM 836 N N . HIS A 1 103 ? 6.608 -8.386 -3.781 1.00 93.69 103 HIS A N 1
ATOM 837 C CA . HIS A 1 103 ? 7.970 -8.768 -3.423 1.00 93.69 103 HIS A CA 1
ATOM 838 C C . HIS A 1 103 ? 8.867 -8.910 -4.664 1.00 93.69 103 HIS A C 1
ATOM 840 O O . HIS A 1 103 ? 9.937 -8.308 -4.732 1.00 93.69 103 HIS A O 1
ATOM 846 N N . SER A 1 104 ? 8.419 -9.640 -5.693 1.00 92.00 104 SER A N 1
ATOM 847 C CA . SER A 1 104 ? 9.172 -9.831 -6.944 1.00 92.00 104 SER A CA 1
ATOM 848 C C . SER A 1 104 ? 9.334 -8.544 -7.760 1.00 92.00 104 SER A C 1
ATOM 850 O O . SER A 1 104 ? 10.215 -8.455 -8.616 1.00 92.00 104 SER A O 1
ATOM 852 N N . ALA A 1 105 ? 8.470 -7.553 -7.534 1.00 90.69 105 ALA A N 1
ATOM 853 C CA . ALA A 1 105 ? 8.580 -6.225 -8.117 1.00 90.69 105 ALA A CA 1
ATOM 854 C C . ALA A 1 105 ? 9.638 -5.358 -7.412 1.00 90.69 105 ALA A C 1
ATOM 856 O O . ALA A 1 105 ? 9.981 -4.298 -7.927 1.00 90.69 105 ALA A O 1
ATOM 857 N N . GLY A 1 106 ? 10.171 -5.808 -6.269 1.00 91.69 106 GLY A N 1
ATOM 858 C CA . GLY A 1 106 ? 11.134 -5.060 -5.462 1.00 91.69 106 GLY A CA 1
ATOM 859 C C . GLY A 1 106 ? 10.494 -3.949 -4.629 1.00 91.69 106 GLY A C 1
ATOM 860 O O . GLY A 1 106 ? 11.198 -3.063 -4.159 1.00 91.69 106 GLY A O 1
ATOM 861 N N . LEU A 1 107 ? 9.168 -3.959 -4.460 1.00 92.25 107 LEU A N 1
ATOM 862 C CA . LEU A 1 107 ? 8.458 -2.893 -3.764 1.00 92.25 107 LEU A CA 1
ATOM 863 C C . LEU A 1 107 ? 8.468 -3.114 -2.257 1.00 92.25 107 LEU A C 1
ATOM 865 O O . LEU A 1 107 ? 8.020 -4.153 -1.778 1.00 92.25 107 LEU A O 1
ATOM 869 N N . HIS A 1 108 ? 8.891 -2.096 -1.516 1.00 93.25 108 HIS A N 1
ATOM 870 C CA . HIS A 1 108 ? 8.634 -1.989 -0.087 1.00 93.25 108 HIS A CA 1
ATOM 871 C C . HIS A 1 108 ? 7.294 -1.282 0.139 1.00 93.25 108 HIS A C 1
ATOM 873 O O . HIS A 1 108 ? 7.107 -0.136 -0.280 1.00 93.25 108 HIS A O 1
ATOM 879 N N . VAL A 1 109 ? 6.353 -1.965 0.788 1.00 92.69 109 VAL A N 1
ATOM 880 C CA . VAL A 1 109 ? 4.998 -1.458 1.026 1.00 92.69 109 VAL A CA 1
ATOM 881 C C . VAL A 1 109 ? 4.698 -1.508 2.515 1.00 92.69 109 VAL A C 1
ATOM 883 O O . VAL A 1 109 ? 4.706 -2.584 3.098 1.00 92.69 109 VAL A O 1
ATOM 886 N N . LEU A 1 110 ? 4.400 -0.356 3.118 1.00 93.06 110 LEU A N 1
ATOM 887 C CA . LEU A 1 110 ? 3.943 -0.261 4.503 1.00 93.06 110 LEU A CA 1
ATOM 888 C C . LEU A 1 110 ? 2.413 -0.167 4.536 1.00 93.06 110 LEU A C 1
ATOM 890 O O . LEU A 1 110 ? 1.845 0.832 4.094 1.00 93.06 110 LEU A O 1
ATOM 894 N N . ASP A 1 111 ? 1.763 -1.202 5.056 1.00 93.69 111 ASP A N 1
ATOM 895 C CA . ASP A 1 111 ? 0.318 -1.299 5.246 1.00 93.69 111 ASP A CA 1
ATOM 896 C C . ASP A 1 111 ? -0.063 -1.170 6.733 1.00 93.69 111 ASP A C 1
ATOM 898 O O . ASP A 1 111 ? 0.786 -1.130 7.629 1.00 93.69 111 ASP A O 1
ATOM 902 N N . TRP A 1 112 ? -1.360 -1.078 7.011 1.00 93.75 112 TRP A N 1
ATOM 903 C CA . TRP A 1 112 ? -1.887 -0.924 8.361 1.00 93.75 112 TRP A CA 1
ATOM 904 C C . TRP A 1 112 ? -1.661 -2.170 9.214 1.00 93.75 112 TRP A C 1
ATOM 906 O O . TRP A 1 112 ? -2.127 -3.262 8.881 1.00 93.75 112 TRP A O 1
ATOM 916 N N . GLY A 1 113 ? -1.040 -1.982 10.376 1.00 88.38 113 GLY A N 1
ATOM 917 C CA . GLY A 1 113 ? -1.005 -2.983 11.431 1.00 88.38 113 GLY A CA 1
ATOM 918 C C . GLY A 1 113 ? -2.392 -3.368 11.938 1.00 88.38 113 GLY A C 1
ATOM 919 O O . GLY A 1 113 ? -3.389 -2.663 11.753 1.00 88.38 113 GLY A O 1
ATOM 920 N N . ARG A 1 114 ? -2.460 -4.516 12.614 1.00 84.94 114 ARG A N 1
ATOM 921 C CA . ARG A 1 114 ? -3.702 -5.009 13.211 1.00 84.94 114 ARG A CA 1
ATOM 922 C C . ARG A 1 114 ? -4.095 -4.123 14.409 1.00 84.94 114 ARG A C 1
ATOM 924 O O . ARG A 1 114 ? -3.247 -3.890 15.271 1.00 84.94 114 ARG A O 1
ATOM 931 N N . PRO A 1 115 ? -5.358 -3.665 14.507 1.00 84.62 115 PRO A N 1
ATOM 932 C CA . PRO A 1 115 ? -5.838 -3.000 15.713 1.00 84.62 115 PRO A CA 1
ATOM 933 C C . PRO A 1 115 ? -5.831 -3.971 16.906 1.00 84.62 115 PRO A C 1
ATOM 935 O O . PRO A 1 115 ? -6.062 -5.167 16.709 1.00 84.62 115 PRO A O 1
ATOM 938 N N . PRO A 1 116 ? -5.604 -3.489 18.141 1.00 78.62 116 PRO A N 1
ATOM 939 C CA . PRO A 1 116 ? -5.634 -4.338 19.325 1.00 78.62 116 PRO A CA 1
ATOM 940 C C . PRO A 1 116 ? -6.996 -5.023 19.457 1.00 78.62 116 PRO A C 1
ATOM 942 O O . PRO A 1 116 ? -8.038 -4.438 19.135 1.00 78.62 116 PRO A O 1
ATOM 945 N N . ALA A 1 117 ? -6.989 -6.270 19.929 1.00 74.06 117 ALA A N 1
ATOM 946 C CA . ALA A 1 117 ? -8.224 -6.973 20.231 1.00 74.06 117 ALA A CA 1
ATOM 947 C C . ALA A 1 117 ? -8.989 -6.212 21.334 1.00 74.06 117 ALA A C 1
ATOM 949 O O . ALA A 1 117 ? -8.365 -5.609 22.211 1.00 74.06 117 ALA A O 1
ATOM 950 N N . PRO A 1 118 ? -10.332 -6.249 21.344 1.00 64.06 118 PRO A N 1
ATOM 951 C CA . PRO A 1 118 ? -11.138 -5.544 22.344 1.00 64.06 118 PRO A CA 1
ATOM 952 C C . PRO A 1 118 ? -10.916 -5.982 23.812 1.00 64.06 118 PRO A C 1
ATOM 954 O O . PRO A 1 118 ? -11.583 -5.454 24.694 1.00 64.06 118 PRO A O 1
ATOM 957 N N . ALA A 1 119 ? -9.986 -6.899 24.104 1.00 51.53 119 ALA A N 1
ATOM 958 C CA . ALA A 1 119 ? -9.666 -7.358 25.457 1.00 51.53 119 ALA A CA 1
ATOM 959 C C . ALA A 1 119 ? -8.569 -6.540 26.177 1.00 51.53 119 ALA A C 1
ATOM 961 O O . ALA A 1 119 ? -8.490 -6.598 27.402 1.00 51.53 119 ALA A O 1
ATOM 962 N N . ASP A 1 120 ? -7.775 -5.727 25.471 1.00 50.81 120 ASP A N 1
ATOM 963 C CA . ASP A 1 120 ? -6.596 -5.065 26.069 1.00 50.81 120 ASP A CA 1
ATOM 964 C C . ASP A 1 120 ? -6.866 -3.662 26.644 1.00 50.81 120 ASP A C 1
ATOM 966 O O . ASP A 1 120 ? -5.953 -2.989 27.115 1.00 50.81 120 ASP A O 1
ATOM 970 N N . GLN A 1 121 ? -8.123 -3.201 26.656 1.00 51.41 121 GLN A N 1
ATOM 971 C CA . GLN A 1 121 ? -8.494 -1.891 27.220 1.00 51.41 121 GLN A CA 1
ATOM 972 C C . GLN A 1 121 ? -8.935 -1.950 28.696 1.00 51.41 121 GLN A C 1
ATOM 974 O O . GLN A 1 121 ? -9.205 -0.908 29.287 1.00 51.41 121 GLN A O 1
ATOM 979 N N . HIS A 1 122 ? -8.985 -3.139 29.313 1.00 47.12 122 HIS A N 1
ATOM 980 C CA . HIS A 1 122 ? -9.446 -3.317 30.700 1.00 47.12 122 HIS A CA 1
ATOM 981 C C . HIS A 1 122 ? -8.343 -3.571 31.741 1.00 47.12 122 HIS A C 1
ATOM 983 O O . HIS A 1 122 ? -8.653 -3.651 32.925 1.00 47.12 122 HIS A O 1
ATOM 989 N N . HIS A 1 123 ? -7.060 -3.610 31.367 1.00 45.34 123 HIS A N 1
ATOM 990 C CA . HIS A 1 123 ? -5.957 -3.623 32.343 1.00 45.34 123 HIS A CA 1
ATOM 991 C C . HIS A 1 123 ? -5.515 -2.199 32.729 1.00 45.34 123 HIS A C 1
ATOM 993 O O . HIS A 1 123 ? -4.338 -1.862 32.753 1.00 45.34 123 HIS A O 1
ATOM 999 N N . ALA A 1 124 ? -6.483 -1.343 33.050 1.00 48.47 124 ALA A N 1
ATOM 1000 C CA . ALA A 1 124 ? -6.247 -0.191 33.907 1.00 48.47 124 ALA A CA 1
ATOM 1001 C C . ALA A 1 124 ? -6.837 -0.544 35.271 1.00 48.47 124 ALA A C 1
ATOM 1003 O O . ALA A 1 124 ? -7.998 -0.255 35.557 1.00 48.47 124 ALA A O 1
ATOM 1004 N N . THR A 1 125 ? -6.051 -1.243 36.089 1.00 55.56 125 THR A N 1
ATOM 1005 C CA . THR A 1 125 ? -6.346 -1.458 37.505 1.00 55.56 125 THR A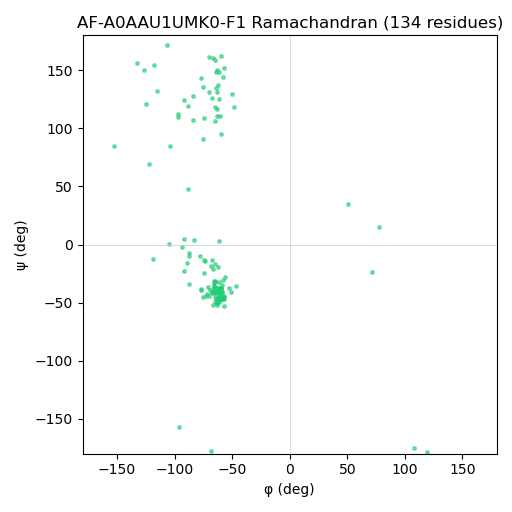 CA 1
ATOM 1006 C C . THR A 1 125 ? -6.709 -0.102 38.119 1.00 55.56 125 THR A C 1
ATOM 1008 O O . THR A 1 125 ? -5.873 0.807 38.083 1.00 55.56 125 THR A O 1
ATOM 1011 N N . PRO A 1 126 ? -7.929 0.104 38.647 1.00 59.88 126 PRO A N 1
ATOM 1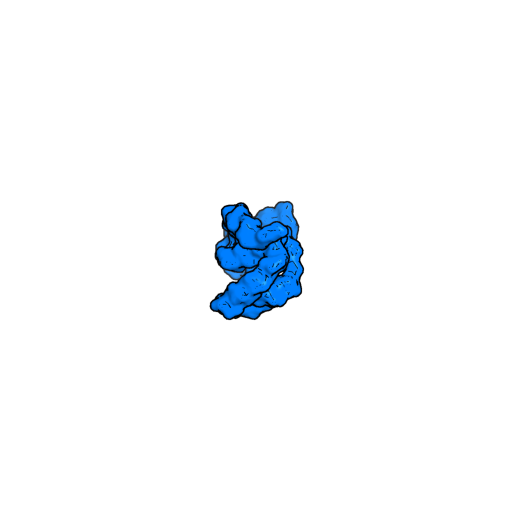012 C CA . PRO A 1 126 ? -8.220 1.338 39.356 1.00 59.88 126 PRO A CA 1
ATOM 1013 C C . PRO A 1 126 ? -7.287 1.415 40.574 1.00 59.88 126 PRO A C 1
ATOM 1015 O O . PRO A 1 126 ? -7.092 0.397 41.245 1.00 59.88 126 PRO A O 1
ATOM 1018 N N . PRO A 1 127 ? -6.684 2.577 40.888 1.00 54.31 127 PRO A N 1
ATOM 1019 C CA . PRO A 1 127 ? -5.907 2.708 42.108 1.00 54.31 127 PRO A CA 1
ATOM 1020 C C . PRO A 1 127 ? -6.848 2.502 43.296 1.00 54.31 127 PRO A C 1
ATOM 1022 O O . PRO A 1 127 ? -7.725 3.325 43.570 1.00 54.31 127 PRO A O 1
ATOM 1025 N N . THR A 1 128 ? -6.671 1.384 43.996 1.00 53.47 128 THR A N 1
ATOM 1026 C CA . THR A 1 128 ? -7.298 1.110 45.286 1.00 53.47 128 THR A CA 1
ATOM 1027 C C . THR A 1 128 ? -6.847 2.196 46.258 1.00 53.47 128 THR A C 1
ATOM 1029 O O . THR A 1 128 ? -5.761 2.121 46.829 1.00 53.47 128 THR A O 1
ATOM 1032 N N . ARG A 1 129 ? -7.649 3.254 46.423 1.00 51.62 129 ARG A N 1
ATOM 1033 C CA . ARG A 1 129 ? -7.427 4.232 47.493 1.00 51.62 129 ARG A CA 1
ATOM 1034 C C . ARG A 1 129 ? -7.540 3.495 48.832 1.00 51.62 129 ARG A C 1
ATOM 1036 O O . ARG A 1 129 ? -8.580 2.874 49.069 1.00 51.62 129 ARG A O 1
ATOM 1043 N N . PRO A 1 130 ? -6.535 3.561 49.721 1.00 53.28 130 PRO A N 1
ATOM 1044 C CA . PRO A 1 130 ? -6.701 3.062 51.072 1.00 53.28 130 PRO A CA 1
ATOM 1045 C C . PRO A 1 130 ? -7.754 3.927 51.769 1.00 53.28 130 PRO A C 1
ATOM 1047 O O . PRO A 1 130 ? -7.627 5.144 51.889 1.00 53.28 130 PRO A O 1
ATOM 1050 N N . ARG A 1 131 ? -8.847 3.280 52.171 1.00 48.94 131 ARG A N 1
ATOM 1051 C CA . ARG A 1 131 ? -9.923 3.866 52.964 1.00 48.94 131 ARG A CA 1
ATOM 1052 C C . ARG A 1 131 ? -9.420 3.985 54.401 1.00 48.94 131 ARG A C 1
ATOM 1054 O O . ARG A 1 131 ? -9.563 3.042 55.174 1.00 48.94 131 ARG A O 1
ATOM 1061 N N . THR A 1 132 ? -8.811 5.116 54.748 1.00 56.41 132 THR A N 1
ATOM 1062 C CA . THR A 1 132 ? -8.518 5.445 56.147 1.00 56.41 132 THR A CA 1
ATOM 1063 C C . THR A 1 132 ? -9.849 5.619 56.867 1.00 56.41 132 THR A C 1
ATOM 1065 O O . THR A 1 132 ? -10.605 6.554 56.611 1.00 56.41 132 THR A O 1
ATOM 1068 N N . ARG A 1 133 ? -10.179 4.627 57.692 1.00 50.59 133 ARG A N 1
ATOM 1069 C CA . ARG A 1 133 ? -11.311 4.640 58.612 1.00 50.59 133 ARG A CA 1
ATOM 1070 C C . ARG A 1 133 ? -10.914 5.558 59.764 1.00 50.59 133 ARG A C 1
ATOM 1072 O O . ARG A 1 133 ? -10.045 5.196 60.549 1.00 50.59 133 ARG A O 1
ATOM 1079 N N . GLU A 1 134 ? -11.525 6.731 59.835 1.00 51.72 134 GLU A N 1
ATOM 1080 C CA . GLU A 1 134 ? -11.584 7.481 61.085 1.00 51.72 134 GLU A CA 1
ATOM 1081 C C . GLU A 1 134 ? -12.392 6.658 62.097 1.00 51.72 134 GLU A C 1
ATOM 1083 O O . GLU A 1 134 ? -13.425 6.066 61.757 1.00 51.72 134 GLU A O 1
ATOM 1088 N N . GLN A 1 135 ? -11.875 6.559 63.317 1.00 49.22 135 GLN A N 1
ATOM 1089 C CA . GLN A 1 135 ? -12.562 5.991 64.471 1.00 49.22 135 GLN A CA 1
ATOM 1090 C C . GLN A 1 135 ? -12.517 7.006 65.627 1.00 49.22 135 GLN A C 1
ATOM 1092 O O . GLN A 1 135 ? -11.611 7.840 65.638 1.00 49.22 135 GLN A O 1
ATOM 1097 N N . PRO A 1 136 ? -13.543 6.971 66.497 1.00 61.66 136 PRO A N 1
ATOM 1098 C CA . PRO A 1 136 ? -14.068 8.114 67.251 1.00 61.66 136 PRO A CA 1
ATOM 1099 C C . PRO A 1 136 ? -13.248 8.530 68.473 1.00 61.66 136 PRO A C 1
ATOM 1101 O O . PRO A 1 136 ? -12.492 7.685 69.003 1.00 61.66 136 PRO A O 1
#

Organism: NCBI:txid2975659

Secondary structure (DSSP, 8-state):
--HHHHHHHTHHHHHHHHHHHHHHH-TTS-HHHHHHHHHHHH-GGGHHHHHHHHHHS--SSSEEEE--GGGS-HHHHHHHHHHHHHHSS-TTGGGT--HHHHHHTT-EEEEPPPPPPTTTT---------------

Foldseek 3Di:
DDPVVVCVVCVVVLQVQLVVLCVQQDPVDDSLLSSLLSCCLVPVVCLVVLLVVCVVVPDPQWFEAEDDLVVDDPVNNVSVVVVCVVPVDGSSVVSVDDRVSRNVSNHYHYGHDDDDDPPPPPPPDDPPDPDPDDDD

Radius of gyration: 21.95 Å; Cα contacts (8 Å, |Δi|>4): 122; chains: 1; bounding box: 34×24×97 Å

Solvent-accessible surface area (backbone atoms only — not comparable to full-atom values): 8269 Å² total; per-residue (Å²): 131,66,69,71,60,56,53,62,71,40,43,65,60,48,53,51,51,22,53,51,48,29,68,68,64,33,90,80,46,52,68,67,55,36,39,47,53,49,42,46,64,76,38,62,86,47,44,66,56,45,33,51,52,26,66,78,53,74,69,65,76,51,22,81,42,63,46,64,53,85,79,49,55,71,69,58,49,51,52,51,50,57,44,35,75,75,62,75,48,52,66,67,62,72,57,69,67,56,62,66,55,40,30,75,28,44,38,52,41,71,44,80,37,76,76,80,66,94,74,74,80,72,82,66,76,74,84,81,73,82,81,81,77,85,78,136

Mean predicted aligned error: 10.19 Å

Sequence (136 aa):
MKLHTARWLLAPLRQLRTRRLMTRHGPTLAYDTAWALIALHSAPDETA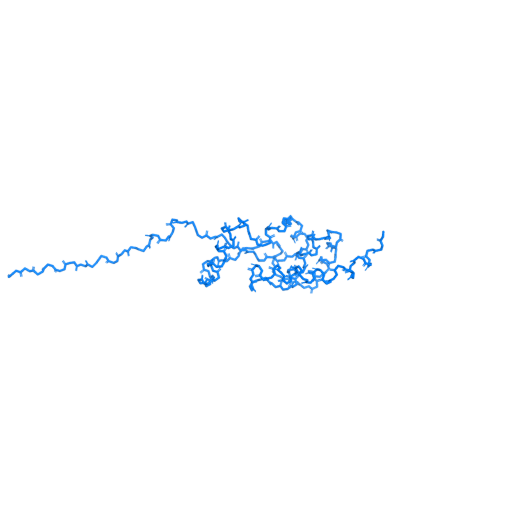FVRAWARENPGAAPGIHYDHWHTLNQAEQQRRLGWLRRHGHSPIQLLQLDAGLIHSAGLHVLDWGRPPAPADQHHATPPTRPRTREQP

pLDDT: mean 82.17, std 15.62, range [43.41, 95.5]